Protein AF-A0A1I1MK66-F1 (afdb_monomer)

pLDDT: mean 83.98, std 19.1, range [36.88, 98.56]

Solvent-accessible surface area (backbone atoms only — not comparable to full-atom values): 8153 Å² total; per-residue (Å²): 134,84,86,81,87,79,84,83,78,80,81,82,82,77,79,74,79,73,71,77,79,72,67,70,87,53,71,45,79,74,51,74,27,85,37,66,60,59,40,52,34,52,45,51,44,51,53,57,77,39,52,89,76,51,50,57,91,42,58,42,33,34,31,35,28,39,64,52,96,55,90,87,55,80,54,34,28,30,43,32,37,26,58,73,71,17,27,39,30,35,24,67,41,77,90,68,50,69,75,34,46,31,32,66,45,39,73,68,46,50,60,54,10,65,75,42,96,46,24,66,64,45,38,55,76,69,36,48,55,79,60,66,70,81,75,68,110

Foldseek 3Di:
DDDDDDDPDDDPPPPPPPPPPPQPPDEAEPEEDQDPQVFVLVQLVVCLVCVVVHDAAHKRKYWYWYDDPDPPDTFIKIWIAHANQLKIFIGTDPPPDGQWMWTPNHSVLSVVLNVDSGSVVSSPVVTHIPDDPVSRD

Organism: NCBI:txid662367

Radius of gyration: 21.72 Å; Cα contacts (8 Å, |Δi|>4): 232; chains: 1; bounding box: 55×66×50 Å

Nearest PDB structures (foldseek):
  8w71-assembly1_A  TM=7.709E-01  e=2.607E+00  Arabidopsis thaliana
  8w71-assembly2_B  TM=7.723E-01  e=4.546E+00  Arabidopsis thaliana
  5izv-assembly1_A  TM=3.885E-01  e=2.166E+00  Legionella pneumophila subsp. pneumophila str. Philadelphia 1
  6dk7-assembly3_F  TM=2.473E-01  e=8.971E+00  Pseudomonas aeruginosa

Secondary structure (DSSP, 8-state):
---------------------TTSSPEEEEEEES-HHHHHHHHHHHHHHTTTTS-SSSEEEEEEEE--SSTT---EEEEEEETTTTEEEEEESTTS-EEEEEE---HHHHHHHTTSS-HHHHHHHHSEESS-GGG--

Mean predicted aligned error: 10.03 Å

Sequence (137 aa):
MKVLSKSCLILIFILTGCKPTGLNGSYKDLGEFESRIEAQNQAITNILDQYNSLPQNDYYKVRYSVRNSAPTERSENALWYHKELSSLALEQDIHSGAVCRWQEVSKVVLEQAIRSANSLIKIDSLSKPNQPFRQCL

Structure (mmCIF, N/CA/C/O backbone):
data_AF-A0A1I1MK66-F1
#
_entry.id   AF-A0A1I1MK66-F1
#
loop_
_atom_site.group_PDB
_atom_site.id
_atom_site.type_symbol
_atom_site.label_atom_id
_atom_site.label_alt_id
_atom_site.label_comp_id
_atom_site.label_asym_id
_atom_site.label_entity_id
_atom_site.label_seq_id
_atom_site.pdbx_PDB_ins_code
_atom_site.Cartn_x
_atom_site.Cartn_y
_atom_site.Cartn_z
_atom_site.occupancy
_atom_site.B_iso_or_equiv
_atom_site.auth_seq_id
_atom_site.auth_comp_id
_atom_site.auth_asym_id
_atom_site.auth_atom_id
_atom_site.pdbx_PDB_model_num
ATOM 1 N N . MET A 1 1 ? -39.891 -52.102 -35.457 1.00 38.16 1 MET A N 1
ATOM 2 C CA . MET A 1 1 ? -38.494 -51.612 -35.423 1.00 38.16 1 MET A CA 1
ATOM 3 C C . MET A 1 1 ? -38.438 -50.293 -34.662 1.00 38.16 1 MET A C 1
ATOM 5 O O . MET A 1 1 ? -39.203 -49.402 -34.984 1.00 38.16 1 MET A O 1
ATOM 9 N N . LYS A 1 2 ? -37.588 -50.263 -33.625 1.00 36.88 2 LYS A N 1
ATOM 10 C CA . LYS A 1 2 ? -36.995 -49.147 -32.855 1.00 36.88 2 LYS A CA 1
ATOM 11 C C . LYS A 1 2 ? -37.689 -47.764 -32.808 1.00 36.88 2 LYS A C 1
ATOM 13 O O . LYS A 1 2 ? -37.654 -46.984 -33.749 1.00 36.88 2 LYS A O 1
ATOM 18 N N . VAL A 1 3 ? -38.186 -47.500 -31.596 1.00 46.19 3 VAL A N 1
ATOM 19 C CA . VAL A 1 3 ? -38.352 -46.246 -30.832 1.00 46.19 3 VAL A CA 1
ATOM 20 C C . VAL A 1 3 ? -37.311 -45.167 -31.167 1.00 46.19 3 VAL A C 1
ATOM 22 O O . VAL A 1 3 ? -36.143 -45.509 -31.322 1.00 46.19 3 VAL A O 1
ATOM 25 N N . LEU A 1 4 ? -37.705 -43.885 -31.141 1.00 45.06 4 LEU A N 1
ATOM 26 C CA . LEU A 1 4 ? -37.007 -42.842 -30.363 1.00 45.06 4 LEU A CA 1
ATOM 27 C C . LEU A 1 4 ? -37.835 -41.549 -30.261 1.00 45.06 4 LEU A C 1
ATOM 29 O O . LEU A 1 4 ? -37.971 -40.772 -31.203 1.00 45.06 4 LEU A O 1
ATOM 33 N N . SER A 1 5 ? -38.367 -41.375 -29.051 1.00 50.59 5 SER A N 1
ATOM 34 C CA . SER A 1 5 ? -38.880 -40.147 -28.449 1.00 50.59 5 SER A CA 1
ATOM 35 C C . SER A 1 5 ? -37.936 -38.958 -28.669 1.00 50.59 5 SER A C 1
ATOM 37 O O . SER A 1 5 ? -36.725 -39.085 -28.486 1.00 50.59 5 SER A O 1
ATOM 39 N N . LYS A 1 6 ? -38.492 -37.788 -28.998 1.00 44.31 6 LYS A N 1
ATOM 40 C CA . LYS A 1 6 ? -37.795 -36.500 -28.893 1.00 44.31 6 LYS A CA 1
ATOM 41 C C . LYS A 1 6 ? -38.584 -35.584 -27.967 1.00 44.31 6 LYS A C 1
ATOM 43 O O . LYS A 1 6 ? -39.361 -34.741 -28.402 1.00 44.31 6 LYS A O 1
ATOM 48 N N . SER A 1 7 ? -38.368 -35.797 -26.672 1.00 50.62 7 SER A N 1
ATOM 49 C CA . SER A 1 7 ? -38.685 -34.846 -25.612 1.00 50.62 7 SER A CA 1
ATOM 50 C C . SER A 1 7 ? -38.057 -33.491 -25.942 1.00 50.62 7 SER A C 1
ATOM 52 O O . SER A 1 7 ? -36.836 -33.356 -26.001 1.00 50.62 7 SER A O 1
ATOM 54 N N . CYS A 1 8 ? -38.902 -32.491 -26.177 1.00 43.19 8 CYS A N 1
ATOM 55 C CA . CYS A 1 8 ? -38.494 -31.111 -26.386 1.00 43.19 8 CYS A CA 1
ATOM 56 C C . CYS A 1 8 ? -38.195 -30.485 -25.014 1.00 43.19 8 CYS A C 1
ATOM 58 O O . CYS A 1 8 ? -39.082 -29.959 -24.347 1.00 43.19 8 CYS A O 1
ATOM 60 N N . LEU A 1 9 ? -36.949 -30.617 -24.556 1.00 48.72 9 LEU A N 1
ATOM 61 C CA . LEU A 1 9 ? -36.437 -29.931 -23.370 1.00 48.72 9 LEU A CA 1
ATOM 62 C C . LEU A 1 9 ? -36.280 -28.440 -23.692 1.00 48.72 9 LEU A C 1
ATOM 64 O O . LEU A 1 9 ? -35.351 -28.034 -24.388 1.00 48.72 9 LEU A O 1
ATOM 68 N N . ILE A 1 10 ? -37.210 -27.629 -23.193 1.00 54.12 10 ILE A N 1
ATOM 69 C CA . ILE A 1 10 ? -37.102 -26.170 -23.192 1.00 54.12 10 ILE A CA 1
ATOM 70 C C . ILE A 1 10 ? -36.045 -25.795 -22.147 1.00 54.12 10 ILE A C 1
ATOM 72 O O . ILE A 1 10 ? -36.273 -25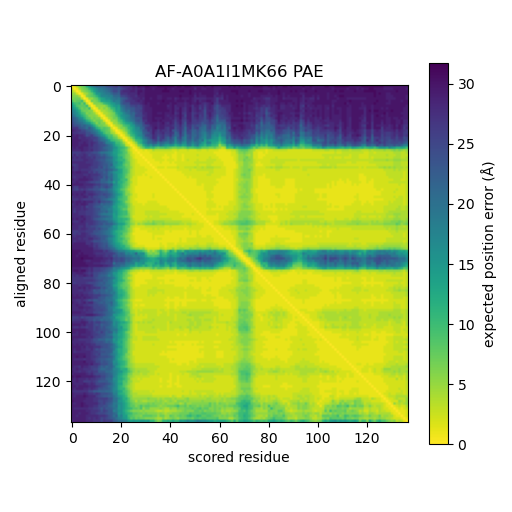.910 -20.943 1.00 54.12 10 ILE A O 1
ATOM 76 N N . LEU A 1 11 ? -34.868 -25.385 -22.622 1.00 44.44 11 LEU A N 1
ATOM 77 C CA . LEU A 1 11 ? -33.791 -24.845 -21.800 1.00 44.44 11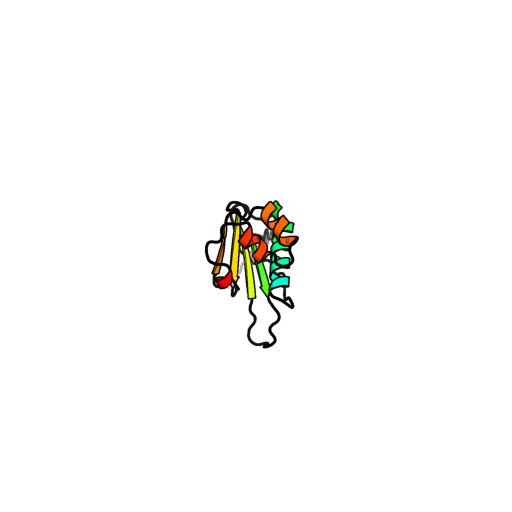 LEU A CA 1
ATOM 78 C C . LEU A 1 11 ? -34.182 -23.430 -21.347 1.00 44.44 11 LEU A C 1
ATOM 80 O O . LEU A 1 11 ? -34.171 -22.484 -22.134 1.00 44.44 11 LEU A O 1
ATOM 84 N N . ILE A 1 12 ? -34.538 -23.283 -20.074 1.00 54.72 12 ILE A N 1
ATOM 85 C CA . ILE A 1 12 ? -34.732 -21.979 -19.437 1.00 54.72 12 ILE A CA 1
ATOM 86 C C . ILE A 1 12 ? -33.337 -21.413 -19.137 1.00 54.72 12 ILE A C 1
ATOM 88 O O . ILE A 1 12 ? -32.721 -21.751 -18.129 1.00 54.72 12 ILE A O 1
ATOM 92 N N . PHE A 1 13 ? -32.820 -20.558 -20.022 1.00 46.94 13 PHE A N 1
ATOM 93 C CA . PHE A 1 13 ? -31.651 -19.726 -19.729 1.00 46.94 13 PHE A CA 1
ATOM 94 C C . PHE A 1 13 ? -32.077 -18.594 -18.790 1.00 46.94 13 PHE A C 1
ATOM 96 O O . PHE A 1 13 ? -32.488 -17.516 -19.219 1.00 46.94 13 PHE A O 1
ATOM 103 N N . ILE A 1 14 ? -31.991 -18.847 -17.485 1.00 55.91 14 ILE A N 1
ATOM 104 C CA . ILE A 1 14 ? -32.042 -17.791 -16.477 1.00 55.91 14 ILE A CA 1
ATOM 105 C C . ILE A 1 14 ? -30.727 -17.012 -16.595 1.00 55.91 14 ILE A C 1
ATOM 107 O O . ILE A 1 14 ? -29.693 -17.424 -16.077 1.00 55.91 14 ILE A O 1
ATOM 111 N N . LEU A 1 15 ? -30.761 -15.884 -17.305 1.00 49.78 15 LEU A N 1
ATOM 112 C CA . LEU A 1 15 ? -29.713 -14.865 -17.276 1.00 49.78 15 LEU A CA 1
ATOM 113 C C . LEU A 1 15 ? -29.772 -14.141 -15.924 1.00 49.78 15 LEU A C 1
ATOM 115 O O . LEU A 1 15 ? -30.181 -12.986 -15.828 1.00 49.78 15 LEU A O 1
ATOM 119 N N . THR A 1 16 ? -29.363 -14.815 -14.850 1.00 54.19 16 THR A N 1
ATOM 120 C CA . THR A 1 16 ? -28.920 -14.105 -13.652 1.00 54.19 16 THR A CA 1
ATOM 121 C C . THR A 1 16 ? -27.596 -13.451 -14.006 1.00 54.19 16 THR A C 1
ATOM 123 O O . THR A 1 16 ? -26.547 -14.093 -14.000 1.00 54.19 16 THR A O 1
ATOM 126 N N . GLY 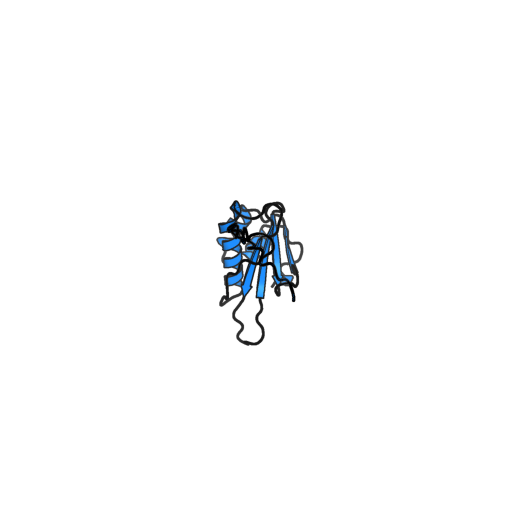A 1 17 ? -27.654 -12.171 -14.369 1.00 49.38 17 GLY A N 1
ATOM 127 C CA . GLY A 1 17 ? -26.483 -11.316 -14.451 1.00 49.38 17 GLY A CA 1
ATOM 128 C C . GLY A 1 17 ? -25.828 -11.235 -13.077 1.00 49.38 17 GLY A C 1
ATOM 129 O O . GLY A 1 17 ? -26.136 -10.344 -12.288 1.00 49.38 17 GLY A O 1
ATOM 130 N N . CYS A 1 18 ? -24.926 -12.170 -12.785 1.00 52.22 18 CYS A N 1
ATOM 131 C CA . CYS A 1 18 ? -23.927 -11.998 -11.747 1.00 52.22 18 CYS A CA 1
ATOM 132 C C . CYS A 1 18 ? -23.087 -10.785 -12.149 1.00 52.22 18 CYS A C 1
ATOM 134 O O . CYS A 1 18 ? -22.157 -10.902 -12.943 1.00 52.22 18 CYS A O 1
ATOM 136 N N . LYS A 1 19 ? -23.400 -9.605 -11.603 1.00 48.88 19 LYS A N 1
ATOM 137 C CA . LYS A 1 19 ? -22.359 -8.597 -11.407 1.00 48.88 19 LYS A CA 1
ATOM 138 C C . LYS A 1 19 ? -21.325 -9.278 -10.512 1.00 48.88 19 LYS A C 1
ATOM 140 O O . LYS A 1 19 ? -21.702 -9.650 -9.400 1.00 48.88 19 LYS A O 1
ATOM 145 N N . PRO A 1 20 ? -20.075 -9.498 -10.948 1.00 47.62 20 PRO A N 1
ATOM 146 C CA . PRO A 1 20 ? -19.062 -9.926 -10.009 1.00 47.62 20 PRO A CA 1
ATOM 147 C C . PRO A 1 20 ? -18.935 -8.793 -8.993 1.00 47.62 20 PRO A C 1
ATOM 149 O O . PRO A 1 20 ? -18.417 -7.719 -9.293 1.00 47.62 20 PRO A O 1
ATOM 152 N N . THR A 1 21 ? -19.434 -9.011 -7.780 1.00 50.16 21 THR A N 1
ATOM 153 C CA . THR A 1 21 ? -18.988 -8.292 -6.587 1.00 50.16 21 THR A CA 1
ATOM 154 C C . THR A 1 21 ? -17.552 -8.747 -6.313 1.00 50.16 21 THR A C 1
ATOM 156 O O . THR A 1 21 ? -17.273 -9.467 -5.362 1.00 50.16 21 THR A O 1
ATOM 159 N N . GLY A 1 22 ? -16.650 -8.426 -7.243 1.00 45.00 22 GLY A N 1
ATOM 160 C CA . GLY A 1 22 ? -15.268 -8.892 -7.307 1.00 45.00 22 GLY A CA 1
ATOM 161 C C . GLY A 1 22 ? -14.348 -8.048 -6.440 1.00 45.00 22 GLY A C 1
ATOM 162 O O . GLY A 1 22 ? -13.349 -7.535 -6.929 1.00 45.00 22 GLY A O 1
ATOM 163 N N . LEU A 1 23 ? -14.723 -7.844 -5.178 1.00 52.75 23 LEU A N 1
ATOM 164 C CA . LEU A 1 23 ? -13.842 -7.247 -4.169 1.00 52.75 23 LEU A CA 1
ATOM 165 C C . LEU A 1 23 ? -13.311 -8.286 -3.174 1.00 52.75 23 LEU A C 1
ATOM 167 O O . LEU A 1 23 ? -12.455 -7.949 -2.364 1.00 52.75 23 LEU A O 1
ATOM 171 N N . ASN A 1 24 ? -13.764 -9.541 -3.260 1.00 47.78 24 ASN A N 1
ATOM 172 C CA . ASN A 1 24 ? -13.314 -10.603 -2.366 1.00 47.78 24 ASN A CA 1
ATOM 173 C C . ASN A 1 24 ? -12.203 -11.423 -3.037 1.00 47.78 24 ASN A C 1
ATOM 175 O O . ASN A 1 24 ? -12.415 -12.036 -4.084 1.00 47.78 24 ASN A O 1
ATOM 179 N N . GLY A 1 25 ? -11.018 -11.428 -2.425 1.00 59.94 25 GLY A N 1
ATOM 180 C CA . GLY A 1 25 ? -9.915 -12.348 -2.726 1.00 59.94 25 GLY A CA 1
ATOM 181 C C . GLY A 1 25 ? -9.047 -12.067 -3.962 1.00 59.94 25 GLY A C 1
ATOM 182 O O . GLY A 1 25 ? -7.974 -12.662 -4.068 1.00 59.94 25 GLY A O 1
ATOM 183 N N . SER A 1 26 ? -9.439 -11.178 -4.880 1.00 81.19 26 SER A N 1
ATOM 184 C CA . SER A 1 26 ? -8.655 -10.865 -6.089 1.00 81.19 26 SER A CA 1
ATOM 185 C C . SER A 1 26 ? -7.834 -9.580 -5.963 1.00 81.19 26 SER A C 1
ATOM 187 O O . SER A 1 26 ? -8.279 -8.603 -5.364 1.00 81.19 26 SER A O 1
ATOM 189 N N . TYR A 1 27 ? -6.660 -9.552 -6.592 1.00 92.56 27 TYR A N 1
ATOM 190 C CA . TYR A 1 27 ? -5.824 -8.355 -6.676 1.00 92.56 27 TYR A CA 1
ATOM 191 C C . TYR A 1 27 ? -6.447 -7.299 -7.595 1.00 92.56 27 TYR A C 1
ATOM 193 O O . TYR A 1 27 ? -6.772 -7.581 -8.750 1.00 92.56 27 TYR A O 1
ATOM 201 N N . LYS A 1 28 ? -6.542 -6.059 -7.114 1.00 95.12 28 LYS A N 1
ATOM 202 C CA . LYS A 1 28 ? -6.740 -4.887 -7.964 1.00 95.12 28 LYS A CA 1
ATOM 203 C C . LYS A 1 28 ? -5.4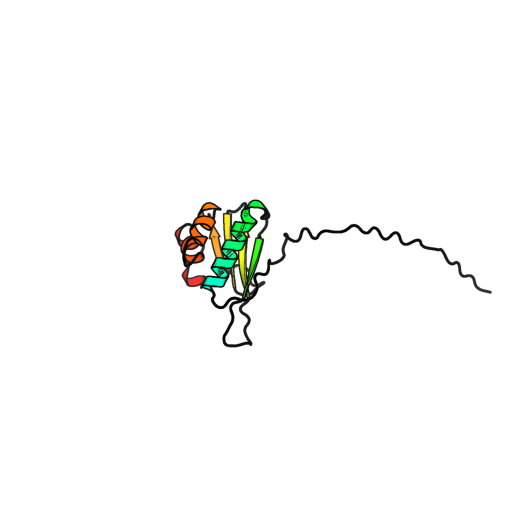31 -4.564 -8.674 1.00 95.12 28 LYS A C 1
ATOM 205 O O . LYS A 1 28 ? -4.436 -4.292 -8.015 1.00 95.12 28 LYS A O 1
ATOM 210 N N . ASP A 1 29 ? -5.447 -4.555 -10.000 1.00 95.06 29 ASP A N 1
ATOM 211 C CA . ASP A 1 29 ? -4.277 -4.214 -10.809 1.00 95.06 29 ASP A CA 1
ATOM 212 C C . ASP A 1 29 ? -4.132 -2.708 -11.041 1.00 95.06 29 ASP A C 1
ATOM 214 O O . ASP A 1 29 ? -5.102 -2.060 -11.449 1.00 95.06 29 ASP A O 1
ATOM 218 N N . LEU A 1 30 ? -2.930 -2.177 -10.802 1.00 95.81 30 LEU A N 1
ATOM 219 C CA . LEU A 1 30 ? -2.538 -0.813 -11.168 1.00 95.81 30 LEU A CA 1
ATOM 220 C C . LEU A 1 30 ? -1.592 -0.746 -12.373 1.00 95.81 30 LEU A C 1
ATOM 222 O O . LEU A 1 30 ? -1.406 0.340 -12.917 1.00 95.81 30 LEU A O 1
ATOM 226 N N . GLY A 1 31 ? -1.031 -1.874 -12.812 1.00 93.75 31 GLY A N 1
ATOM 227 C CA . GLY A 1 31 ? -0.067 -1.925 -13.908 1.00 93.75 31 GLY A CA 1
ATOM 228 C C . GLY A 1 31 ? 1.384 -1.691 -13.480 1.00 93.75 31 GLY A C 1
ATOM 229 O O . GLY A 1 31 ? 1.777 -1.970 -12.344 1.00 93.75 31 GLY A O 1
ATOM 230 N N . GLU A 1 32 ? 2.182 -1.225 -14.440 1.00 94.19 32 GLU A N 1
ATOM 231 C CA . GLU A 1 32 ? 3.633 -1.064 -14.331 1.00 94.19 32 GLU A CA 1
ATOM 232 C C . GLU A 1 32 ? 4.020 0.403 -14.115 1.00 94.19 32 GLU A C 1
ATOM 234 O O . GLU A 1 32 ? 3.464 1.297 -14.753 1.00 94.19 32 GLU A O 1
ATOM 239 N N . PHE A 1 33 ? 5.014 0.630 -13.255 1.00 93.62 33 PHE A N 1
ATOM 240 C CA . PHE A 1 33 ? 5.545 1.952 -12.917 1.00 93.62 33 PHE A CA 1
ATOM 241 C C . PHE A 1 33 ? 7.055 2.035 -13.142 1.00 93.62 33 PHE A C 1
ATOM 243 O O . PHE A 1 33 ? 7.756 1.023 -13.094 1.00 93.62 33 PHE A O 1
ATOM 250 N N . GLU A 1 34 ? 7.580 3.249 -13.313 1.00 91.44 34 GLU A N 1
ATOM 251 C CA . GLU A 1 34 ? 9.017 3.473 -13.533 1.00 91.44 34 GLU A CA 1
ATOM 252 C C . GLU A 1 34 ? 9.835 3.320 -12.244 1.00 91.44 34 GLU A C 1
ATOM 254 O O . GLU A 1 34 ? 11.029 3.025 -12.283 1.00 91.44 34 GLU A O 1
ATOM 259 N N . SER A 1 35 ? 9.213 3.519 -11.078 1.00 91.62 35 SER A N 1
ATOM 260 C CA . SER A 1 35 ? 9.900 3.394 -9.794 1.00 91.62 35 SER A CA 1
ATOM 261 C C . SER A 1 35 ? 9.051 2.730 -8.716 1.00 91.62 35 SER A C 1
ATOM 263 O O . SER A 1 35 ? 7.826 2.844 -8.678 1.00 91.62 35 SER A O 1
ATOM 265 N N . ARG A 1 36 ? 9.735 2.083 -7.767 1.00 90.81 36 ARG A N 1
ATOM 266 C CA . ARG A 1 36 ? 9.108 1.472 -6.588 1.00 90.81 36 ARG A CA 1
ATOM 267 C C . ARG A 1 36 ? 8.344 2.489 -5.740 1.00 90.81 36 ARG A C 1
ATOM 269 O O . ARG A 1 36 ? 7.242 2.194 -5.293 1.00 90.81 36 ARG A O 1
ATOM 276 N N . ILE A 1 37 ? 8.919 3.675 -5.534 1.00 93.31 37 ILE A N 1
ATOM 277 C CA . ILE A 1 37 ? 8.300 4.740 -4.731 1.00 93.31 37 ILE A CA 1
ATOM 278 C C . ILE A 1 37 ? 7.002 5.214 -5.387 1.00 93.31 37 ILE A C 1
ATOM 280 O O . ILE A 1 37 ? 5.986 5.339 -4.708 1.00 93.31 37 ILE A O 1
ATOM 284 N N . GLU A 1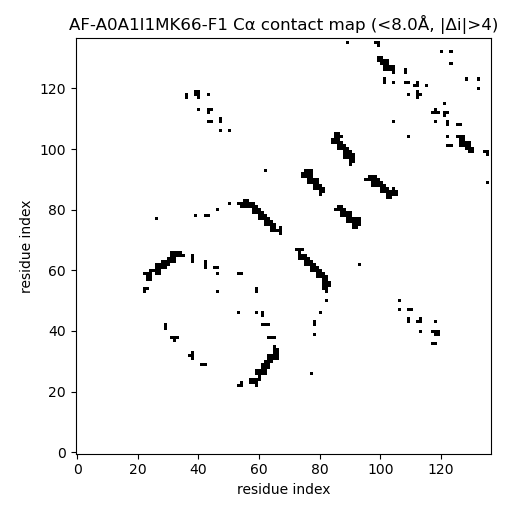 38 ? 7.020 5.443 -6.701 1.00 95.25 38 GLU A N 1
ATOM 285 C CA . GLU A 1 38 ? 5.824 5.821 -7.455 1.00 95.25 38 GLU A CA 1
ATOM 286 C C . GLU A 1 38 ? 4.735 4.752 -7.335 1.00 95.25 38 GLU A C 1
ATOM 288 O O . GLU A 1 38 ? 3.615 5.068 -6.936 1.00 95.25 38 GLU A O 1
ATOM 293 N N . ALA A 1 39 ? 5.079 3.487 -7.591 1.00 95.19 39 ALA A N 1
ATOM 294 C CA . ALA A 1 39 ? 4.137 2.375 -7.523 1.00 95.19 39 ALA A CA 1
ATOM 295 C C . ALA A 1 39 ? 3.483 2.246 -6.136 1.00 95.19 39 ALA A C 1
ATOM 297 O O . ALA A 1 39 ? 2.266 2.112 -6.013 1.00 95.19 39 ALA A O 1
ATOM 298 N N . GLN A 1 40 ? 4.287 2.349 -5.074 1.00 95.50 40 GLN A N 1
ATOM 299 C CA . GLN A 1 40 ? 3.819 2.287 -3.689 1.00 95.50 40 GLN A CA 1
ATOM 300 C C . GLN A 1 40 ? 2.932 3.479 -3.321 1.00 95.50 40 GLN A C 1
ATOM 302 O O . GLN A 1 40 ? 1.898 3.292 -2.678 1.00 95.50 40 GLN A O 1
ATOM 307 N N . ASN A 1 41 ? 3.295 4.692 -3.749 1.00 97.50 41 ASN A N 1
ATOM 308 C CA . ASN A 1 41 ? 2.465 5.878 -3.550 1.00 97.50 41 ASN A CA 1
ATOM 309 C C . ASN A 1 41 ? 1.107 5.713 -4.250 1.00 97.50 41 ASN A C 1
ATOM 311 O O . ASN A 1 41 ? 0.075 5.950 -3.629 1.00 97.50 41 ASN A O 1
ATOM 315 N N . GLN A 1 42 ? 1.089 5.243 -5.501 1.00 98.19 42 GLN A N 1
ATOM 316 C CA . GLN A 1 42 ? -0.151 5.011 -6.252 1.00 98.19 42 GLN A CA 1
ATOM 317 C C . GLN A 1 42 ? -1.014 3.911 -5.627 1.00 98.19 42 GLN A C 1
ATOM 319 O O . GLN A 1 42 ? -2.234 4.052 -5.543 1.00 98.19 42 GLN A O 1
ATOM 324 N N . ALA A 1 43 ? -0.397 2.847 -5.113 1.00 98.06 43 ALA A N 1
ATOM 325 C CA . ALA A 1 43 ? -1.106 1.798 -4.392 1.00 98.06 43 ALA A CA 1
ATOM 326 C C . ALA A 1 43 ? -1.772 2.317 -3.104 1.00 98.06 43 ALA A C 1
ATOM 328 O O . ALA A 1 43 ? -2.935 2.004 -2.849 1.00 98.06 43 ALA A O 1
ATOM 329 N N . ILE A 1 44 ? -1.085 3.160 -2.326 1.00 98.44 44 ILE A N 1
ATOM 330 C CA . ILE A 1 44 ? -1.644 3.772 -1.107 1.00 98.44 44 ILE A CA 1
ATOM 331 C C . ILE A 1 44 ? -2.750 4.776 -1.448 1.00 98.44 44 ILE A C 1
ATOM 333 O O . ILE A 1 44 ? -3.794 4.766 -0.793 1.00 98.44 44 ILE A O 1
ATOM 337 N N . THR A 1 45 ? -2.572 5.582 -2.497 1.00 98.50 45 THR A N 1
ATOM 338 C CA . THR A 1 45 ? -3.627 6.460 -3.025 1.00 98.50 45 THR A CA 1
ATOM 339 C C . THR A 1 45 ? -4.864 5.654 -3.408 1.00 98.50 45 THR A C 1
ATOM 341 O O . THR A 1 45 ? -5.960 5.984 -2.968 1.00 98.50 45 THR A O 1
ATOM 344 N N . ASN A 1 46 ? -4.703 4.534 -4.120 1.00 98.31 46 ASN A N 1
ATOM 345 C CA . ASN A 1 46 ? -5.832 3.683 -4.493 1.00 98.31 46 ASN A CA 1
ATOM 346 C C . ASN A 1 46 ? -6.574 3.116 -3.271 1.00 98.31 46 ASN A C 1
ATOM 348 O O . ASN A 1 46 ? -7.804 3.120 -3.242 1.00 98.31 46 ASN A O 1
ATOM 352 N N . ILE A 1 47 ? -5.839 2.656 -2.253 1.00 98.19 47 ILE A N 1
ATOM 353 C CA . ILE A 1 47 ? -6.426 2.184 -0.990 1.00 98.19 47 ILE A CA 1
ATOM 354 C C . ILE A 1 47 ? -7.237 3.304 -0.322 1.00 98.19 47 ILE A C 1
ATOM 356 O O . ILE A 1 47 ? -8.353 3.060 0.139 1.00 98.19 47 ILE A O 1
ATOM 360 N N . LEU A 1 48 ? -6.702 4.528 -0.277 1.00 98.19 48 LEU A N 1
ATOM 361 C CA . LEU A 1 48 ? -7.385 5.670 0.330 1.00 98.19 48 LEU A CA 1
ATOM 362 C C . LEU A 1 48 ? -8.633 6.093 -0.460 1.00 98.19 48 LEU A C 1
ATOM 364 O O . LEU A 1 48 ? -9.681 6.327 0.144 1.00 98.19 48 LEU A O 1
ATOM 368 N N . ASP A 1 49 ? -8.552 6.140 -1.788 1.00 97.81 49 ASP A N 1
ATOM 369 C CA . ASP A 1 49 ? -9.680 6.485 -2.660 1.00 97.81 49 ASP A CA 1
ATOM 370 C C . ASP A 1 49 ? -10.840 5.497 -2.495 1.00 97.81 49 ASP A C 1
ATOM 372 O O . ASP A 1 49 ? -12.012 5.877 -2.510 1.00 97.81 49 ASP A O 1
ATOM 376 N N . GLN A 1 50 ? -10.516 4.218 -2.293 1.00 97.00 50 GLN A N 1
ATOM 377 C CA . GLN A 1 50 ? -11.497 3.160 -2.062 1.00 97.00 50 GLN A CA 1
ATOM 378 C C . GLN A 1 50 ? -11.871 2.988 -0.584 1.00 97.00 50 GLN A C 1
ATOM 380 O O . GLN A 1 50 ? -12.702 2.143 -0.274 1.00 97.00 50 GLN A O 1
ATOM 385 N N . TYR A 1 51 ? -11.326 3.776 0.352 1.00 96.81 51 TYR A N 1
ATOM 386 C CA . TYR A 1 51 ? -11.412 3.506 1.797 1.00 96.81 51 TYR A CA 1
ATOM 387 C C . TYR A 1 51 ? -12.834 3.208 2.308 1.00 96.81 51 TYR A C 1
ATOM 389 O O . TYR A 1 51 ? -13.064 2.323 3.141 1.00 96.81 51 TYR A O 1
ATOM 397 N N . ASN A 1 52 ? -13.824 3.950 1.808 1.00 96.12 52 ASN A N 1
ATOM 398 C CA . ASN A 1 52 ? -15.217 3.791 2.221 1.00 96.12 52 ASN A CA 1
ATOM 399 C C . ASN A 1 52 ? -15.871 2.515 1.660 1.00 96.12 52 ASN A C 1
ATOM 401 O O . ASN A 1 52 ? -16.765 1.985 2.314 1.00 96.12 52 ASN A O 1
ATOM 405 N N . SER A 1 53 ? -15.412 2.015 0.510 1.00 95.00 53 SER A N 1
ATOM 406 C CA . SER A 1 53 ? -15.903 0.806 -0.167 1.00 95.00 53 SER A CA 1
ATOM 407 C C . SER A 1 53 ? -15.071 -0.450 0.116 1.00 95.00 53 SER A C 1
ATOM 409 O O . SER A 1 53 ? -15.452 -1.529 -0.338 1.00 95.00 53 SER A O 1
ATOM 411 N N . LEU A 1 54 ? -13.961 -0.341 0.858 1.00 94.50 54 LEU A N 1
ATOM 412 C CA . LEU A 1 54 ? -13.137 -1.499 1.219 1.00 94.50 54 LEU A CA 1
ATOM 413 C C . LEU A 1 54 ? -13.937 -2.543 2.015 1.00 94.50 54 LEU A C 1
ATOM 415 O O . LEU A 1 54 ? -14.774 -2.161 2.845 1.00 94.50 54 LEU A O 1
ATOM 419 N N . PRO A 1 55 ? -13.648 -3.845 1.823 1.00 93.44 55 PRO A N 1
ATOM 420 C CA . PRO A 1 55 ? -14.224 -4.898 2.645 1.00 93.44 55 PRO A CA 1
ATOM 421 C C . PRO A 1 55 ? -13.892 -4.657 4.121 1.00 93.44 55 PRO A C 1
ATOM 423 O O . PRO A 1 55 ? -12.778 -4.268 4.475 1.00 93.44 55 PRO A O 1
ATOM 426 N N . GLN A 1 56 ? -14.878 -4.874 4.992 1.00 91.06 56 GLN A N 1
ATOM 427 C CA . GLN A 1 56 ? -14.703 -4.638 6.423 1.00 91.06 56 GLN A CA 1
ATOM 428 C C . GLN A 1 56 ? -13.775 -5.696 7.046 1.00 91.06 56 GLN A C 1
ATOM 430 O O . GLN A 1 56 ? -12.820 -5.332 7.733 1.00 91.06 56 GLN A O 1
ATOM 435 N N . ASN A 1 57 ? -14.010 -6.974 6.719 1.00 92.12 57 ASN A N 1
ATOM 436 C CA . ASN A 1 57 ? -13.406 -8.142 7.377 1.00 92.12 57 ASN A CA 1
ATOM 437 C C . ASN A 1 57 ? -12.521 -8.973 6.421 1.00 92.12 57 ASN A C 1
ATOM 439 O O . ASN A 1 57 ? -12.413 -10.188 6.576 1.00 92.12 57 ASN A O 1
ATOM 443 N N . ASP A 1 58 ? -11.966 -8.348 5.380 1.00 93.75 58 ASP A N 1
ATOM 444 C CA . ASP A 1 58 ? -11.052 -8.997 4.432 1.00 93.75 58 ASP A CA 1
ATOM 445 C C . ASP A 1 58 ? -9.969 -8.005 3.975 1.00 93.75 58 ASP A C 1
ATOM 447 O O . ASP A 1 58 ? -10.069 -6.791 4.188 1.00 93.75 58 ASP A O 1
ATOM 451 N N . TYR A 1 59 ? -8.923 -8.523 3.339 1.00 94.56 59 TYR A N 1
ATOM 452 C CA . TYR A 1 59 ? -7.878 -7.727 2.718 1.00 94.56 59 TYR A CA 1
ATOM 453 C C . TYR A 1 59 ? -8.298 -7.239 1.332 1.00 94.56 59 TYR A C 1
ATOM 455 O O . TYR A 1 59 ? -8.534 -8.026 0.417 1.00 94.56 59 TYR A O 1
ATOM 463 N N . TYR A 1 60 ? -8.238 -5.927 1.135 1.00 96.69 60 TYR A N 1
ATOM 464 C CA . TYR A 1 60 ? -8.157 -5.340 -0.194 1.00 96.69 60 TYR A CA 1
ATOM 465 C C . TYR A 1 60 ? -6.703 -5.346 -0.661 1.00 96.69 60 TYR A C 1
ATOM 467 O O . TYR A 1 60 ? -5.841 -4.767 -0.001 1.00 96.69 60 TYR A O 1
ATOM 475 N N . LYS A 1 61 ? -6.416 -6.013 -1.780 1.00 96.81 61 LYS A N 1
ATOM 476 C CA . LYS A 1 61 ? -5.050 -6.183 -2.291 1.00 96.81 61 LYS A CA 1
ATOM 477 C C . LYS A 1 61 ? -4.869 -5.406 -3.582 1.00 96.81 61 LYS A C 1
ATOM 479 O O . LYS A 1 61 ? -5.620 -5.611 -4.529 1.00 96.81 61 LYS A O 1
ATOM 484 N N . VAL A 1 62 ? -3.849 -4.562 -3.638 1.00 97.44 62 VAL A N 1
ATOM 485 C CA . VAL A 1 62 ? -3.493 -3.758 -4.806 1.00 97.44 62 VAL A CA 1
ATOM 486 C C . VAL A 1 62 ? -2.154 -4.242 -5.336 1.00 97.44 62 VAL A C 1
ATOM 488 O O . VAL A 1 62 ? -1.147 -4.082 -4.650 1.00 97.44 62 VAL A O 1
ATOM 491 N N . ARG A 1 63 ? -2.143 -4.841 -6.531 1.00 96.19 63 ARG A N 1
ATOM 492 C CA . ARG A 1 63 ? -0.923 -5.286 -7.212 1.00 96.19 63 ARG A CA 1
ATOM 493 C C . ARG A 1 63 ? -0.358 -4.197 -8.120 1.00 96.19 63 ARG A C 1
ATOM 495 O O . ARG A 1 63 ? -1.110 -3.421 -8.713 1.00 96.19 63 ARG A O 1
ATOM 502 N N . TYR A 1 64 ? 0.959 -4.186 -8.246 1.00 95.69 64 TYR A N 1
ATOM 503 C CA . TYR A 1 64 ? 1.714 -3.317 -9.139 1.00 95.69 64 TYR A CA 1
ATOM 504 C C . TYR A 1 64 ? 3.031 -3.991 -9.531 1.00 95.69 64 TYR A C 1
ATOM 506 O O . TYR A 1 64 ? 3.559 -4.821 -8.790 1.00 95.69 64 TYR A O 1
ATOM 51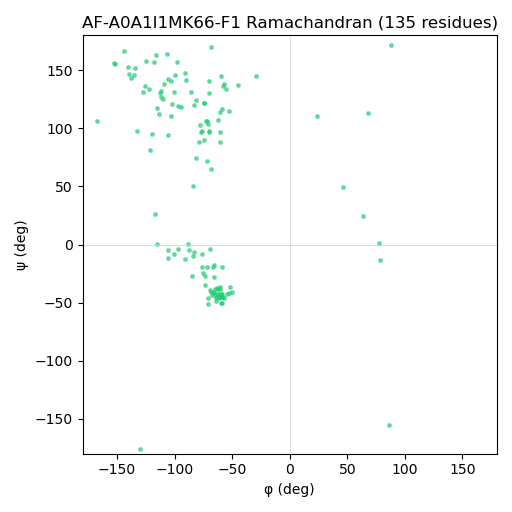4 N N . SER A 1 65 ? 3.598 -3.601 -10.666 1.00 94.25 65 SER A N 1
ATOM 515 C CA . SER A 1 65 ? 4.961 -3.969 -11.049 1.00 94.25 65 SER A CA 1
ATOM 516 C C . SER A 1 65 ? 5.839 -2.731 -11.191 1.00 94.25 65 SER A C 1
ATOM 518 O O . SER A 1 65 ? 5.357 -1.614 -11.389 1.00 94.25 65 SER A O 1
ATOM 520 N N . VAL A 1 66 ? 7.148 -2.924 -11.063 1.00 91.00 66 VAL A N 1
ATOM 521 C CA . VAL A 1 66 ? 8.143 -1.888 -11.355 1.00 91.00 66 VAL A CA 1
ATOM 522 C C . VAL A 1 66 ? 8.912 -2.328 -12.587 1.00 91.00 66 VAL A C 1
ATOM 524 O O . VAL A 1 66 ? 9.349 -3.478 -12.660 1.00 91.00 66 VAL A O 1
ATOM 527 N N . ARG A 1 67 ? 9.070 -1.425 -13.554 1.00 87.19 67 ARG A N 1
ATOM 528 C CA . ARG A 1 67 ? 9.821 -1.692 -14.772 1.00 87.19 67 ARG A CA 1
ATOM 529 C C . ARG A 1 67 ? 11.265 -2.038 -14.413 1.00 87.19 67 ARG A C 1
ATOM 531 O O . ARG A 1 67 ? 12.017 -1.197 -13.928 1.00 87.19 67 ARG A O 1
ATOM 538 N N . ASN A 1 68 ? 11.654 -3.280 -14.678 1.00 74.00 68 ASN A N 1
ATOM 539 C CA . ASN A 1 68 ? 13.034 -3.726 -14.544 1.00 74.00 68 ASN A CA 1
ATOM 540 C C . ASN A 1 68 ? 13.792 -3.513 -15.858 1.00 74.00 68 ASN A C 1
ATOM 542 O O . ASN A 1 68 ? 13.271 -3.753 -16.946 1.00 74.00 68 ASN A O 1
ATOM 546 N N . SER A 1 69 ? 15.057 -3.102 -15.755 1.00 55.88 69 SER A N 1
ATOM 547 C CA . SER A 1 69 ? 15.979 -2.999 -16.895 1.00 55.88 69 SER A CA 1
ATOM 548 C C . SER A 1 69 ? 16.333 -4.367 -17.496 1.00 55.88 69 SER A C 1
ATOM 550 O O . SER A 1 69 ? 16.744 -4.439 -18.654 1.00 55.88 69 SER A O 1
ATOM 552 N N . ALA A 1 70 ? 16.131 -5.450 -16.736 1.00 57.84 70 ALA A N 1
ATOM 553 C CA . ALA A 1 70 ? 16.234 -6.831 -17.191 1.00 57.84 70 ALA A CA 1
ATOM 554 C C . ALA A 1 70 ? 14.821 -7.425 -17.411 1.00 57.84 70 ALA A C 1
ATOM 556 O O . ALA A 1 70 ? 14.102 -7.666 -16.441 1.00 57.84 70 ALA A O 1
ATOM 557 N N . PRO A 1 71 ? 14.398 -7.690 -18.662 1.00 53.22 71 PRO A N 1
ATOM 558 C CA . PRO A 1 71 ? 13.019 -8.077 -18.998 1.00 53.22 71 PRO A CA 1
ATOM 559 C C . PRO A 1 71 ? 12.579 -9.471 -18.507 1.00 53.22 71 PRO A C 1
ATOM 561 O O . PRO A 1 71 ? 11.424 -9.845 -18.699 1.00 53.22 71 PRO A O 1
ATOM 564 N N . THR A 1 72 ? 13.471 -10.256 -17.899 1.00 53.25 72 THR A N 1
ATOM 565 C CA . THR A 1 72 ? 13.197 -11.634 -17.459 1.00 53.25 72 THR A CA 1
ATOM 566 C C . THR A 1 72 ? 12.679 -11.744 -16.026 1.00 53.25 72 THR A C 1
ATOM 568 O O . THR A 1 72 ? 12.172 -12.799 -15.660 1.00 53.25 72 THR A O 1
ATOM 571 N N . GLU A 1 73 ? 12.757 -10.679 -15.227 1.00 53.72 73 GLU A N 1
ATOM 572 C CA . GLU A 1 73 ? 12.287 -10.670 -13.839 1.00 53.72 73 GLU A CA 1
ATOM 573 C C . GLU A 1 73 ? 11.201 -9.608 -13.676 1.00 53.72 73 GLU A C 1
ATOM 575 O O . GLU A 1 73 ? 11.476 -8.426 -13.466 1.00 53.72 73 GLU A O 1
ATOM 580 N N . ARG A 1 74 ? 9.934 -10.016 -13.791 1.00 58.50 74 ARG A N 1
ATOM 581 C CA . ARG A 1 74 ? 8.820 -9.170 -13.355 1.00 58.50 74 ARG A CA 1
ATOM 582 C C . ARG A 1 74 ? 8.720 -9.268 -11.837 1.00 58.50 74 ARG A C 1
ATOM 584 O O . ARG A 1 74 ? 8.204 -10.254 -11.329 1.00 58.50 74 ARG A O 1
ATOM 591 N N . SER A 1 75 ? 9.201 -8.249 -11.128 1.00 78.75 75 SER A N 1
ATOM 592 C CA . SER A 1 75 ? 8.872 -8.076 -9.711 1.00 78.75 75 SER A CA 1
ATOM 593 C C . SER A 1 75 ? 7.446 -7.533 -9.623 1.00 78.75 75 SER A C 1
ATOM 595 O O . SER A 1 75 ? 7.201 -6.339 -9.828 1.00 78.75 75 SER A O 1
ATOM 597 N N . GLU A 1 76 ? 6.492 -8.431 -9.391 1.00 91.00 76 GLU A N 1
ATOM 598 C CA . GLU A 1 76 ? 5.098 -8.085 -9.120 1.00 91.00 76 GLU A CA 1
ATOM 599 C C . GLU A 1 76 ? 4.901 -8.030 -7.608 1.00 91.00 76 GLU A C 1
ATOM 601 O O . GLU A 1 76 ? 5.069 -9.020 -6.909 1.00 91.00 76 GLU A O 1
ATOM 606 N N . ASN A 1 77 ? 4.540 -6.867 -7.087 1.00 94.19 77 ASN A N 1
ATOM 607 C CA . ASN A 1 77 ? 4.362 -6.643 -5.658 1.00 94.19 77 ASN A CA 1
ATOM 608 C C . ASN A 1 77 ? 2.899 -6.309 -5.371 1.00 94.19 77 ASN A C 1
ATOM 610 O O . ASN A 1 77 ? 2.150 -5.912 -6.267 1.00 94.19 77 ASN A O 1
ATOM 614 N N . ALA A 1 78 ? 2.487 -6.412 -4.110 1.00 96.50 78 ALA A N 1
ATOM 615 C CA . ALA A 1 78 ? 1.183 -5.918 -3.691 1.00 96.50 78 ALA A CA 1
ATOM 616 C C . ALA A 1 78 ? 1.209 -5.227 -2.332 1.00 96.50 78 ALA A C 1
ATOM 618 O O . ALA A 1 78 ? 1.927 -5.628 -1.420 1.00 96.50 78 ALA A O 1
ATOM 619 N N . LEU A 1 79 ? 0.358 -4.211 -2.178 1.00 97.75 79 LEU A N 1
ATOM 620 C CA . LEU A 1 79 ? -0.040 -3.701 -0.870 1.00 97.75 79 LEU A CA 1
ATOM 621 C C . LEU A 1 79 ? -1.412 -4.248 -0.504 1.00 97.75 79 LEU A C 1
ATOM 623 O O . LEU A 1 79 ? -2.344 -4.216 -1.305 1.00 97.75 79 LEU A O 1
ATOM 627 N N . TRP A 1 80 ? -1.534 -4.767 0.709 1.00 97.31 80 TRP A N 1
ATOM 628 C CA . TRP A 1 80 ? -2.787 -5.265 1.252 1.00 97.31 80 TRP A CA 1
ATOM 629 C C . TRP A 1 80 ? -3.258 -4.313 2.341 1.00 97.31 80 TRP A C 1
ATOM 631 O O . TRP A 1 80 ? -2.457 -3.902 3.179 1.00 97.31 80 TRP A O 1
ATOM 641 N N . TYR A 1 81 ? -4.548 -4.011 2.382 1.00 98.12 81 TYR A N 1
ATOM 642 C CA . TYR A 1 81 ? -5.140 -3.228 3.455 1.00 98.12 81 TYR A CA 1
ATOM 643 C C . TYR A 1 81 ? -6.341 -3.943 4.058 1.00 98.12 81 TYR A C 1
ATOM 645 O O . TYR A 1 81 ? -7.227 -4.391 3.333 1.00 98.12 81 TYR A O 1
ATOM 653 N N . HIS A 1 82 ? -6.373 -4.027 5.384 1.00 97.38 82 HIS A N 1
ATOM 654 C CA . HIS A 1 82 ? -7.499 -4.558 6.142 1.00 97.38 82 HIS A CA 1
ATOM 655 C C . HIS A 1 82 ? -8.109 -3.445 6.986 1.00 97.38 82 HIS A C 1
ATOM 657 O O . HIS A 1 82 ? -7.455 -2.911 7.885 1.00 97.38 82 HIS A O 1
ATOM 663 N N . LYS A 1 83 ? -9.375 -3.113 6.716 1.00 96.00 83 LYS A N 1
ATOM 664 C CA . LYS A 1 83 ? -10.034 -1.941 7.301 1.00 96.00 83 LYS A CA 1
ATOM 665 C C . LYS A 1 83 ? -10.332 -2.100 8.788 1.00 96.00 83 LYS A C 1
ATOM 667 O O . LYS A 1 83 ? -9.939 -1.236 9.564 1.00 96.00 83 LYS A O 1
ATOM 672 N N . GLU A 1 84 ? -10.969 -3.200 9.193 1.00 96.25 84 GLU A N 1
ATOM 673 C CA . GLU A 1 84 ? -11.278 -3.454 10.610 1.00 96.25 84 GLU A CA 1
ATOM 674 C C . GLU A 1 84 ? -10.012 -3.503 11.479 1.00 96.25 84 GLU A C 1
ATOM 676 O O . GLU A 1 84 ? -9.946 -2.844 12.511 1.00 96.25 84 GLU A O 1
ATOM 681 N N . LEU A 1 85 ? -8.968 -4.199 11.017 1.00 97.12 85 LEU A N 1
ATOM 682 C CA . LEU A 1 85 ? -7.688 -4.290 11.724 1.00 97.12 85 LEU A CA 1
ATOM 683 C C . LEU A 1 85 ? -6.825 -3.024 11.610 1.00 97.12 85 LEU A C 1
ATOM 685 O O . LEU A 1 85 ? -5.787 -2.947 12.259 1.00 97.12 85 LEU A O 1
ATOM 689 N N . SER A 1 86 ? -7.208 -2.047 10.776 1.00 97.56 86 SER A N 1
ATOM 690 C CA . SER A 1 86 ? -6.377 -0.880 10.442 1.00 97.56 86 SER A CA 1
ATOM 691 C C . SER A 1 86 ? -4.932 -1.284 10.119 1.00 97.56 86 SER A C 1
ATOM 693 O O . SER A 1 86 ? -3.976 -0.757 10.687 1.00 97.56 86 SER A O 1
ATOM 695 N N . SER A 1 87 ? -4.770 -2.273 9.239 1.00 97.88 87 SER A N 1
ATOM 696 C CA . SER A 1 87 ? -3.471 -2.882 8.953 1.00 97.88 87 SER A CA 1
ATOM 697 C C . SER A 1 87 ? -3.118 -2.769 7.479 1.00 97.88 87 SER A C 1
ATOM 699 O O . SER A 1 87 ? -3.934 -3.089 6.614 1.00 97.88 87 SER A O 1
ATOM 701 N N . LEU A 1 88 ? -1.879 -2.359 7.212 1.00 98.31 88 LEU A N 1
ATOM 702 C CA . LEU A 1 88 ? -1.263 -2.415 5.893 1.00 98.31 88 LEU A CA 1
ATOM 703 C C . LEU A 1 88 ? -0.238 -3.549 5.866 1.00 98.31 88 LEU A C 1
ATOM 705 O O . LEU A 1 88 ? 0.491 -3.761 6.835 1.00 98.31 88 LEU A O 1
ATOM 709 N N . ALA A 1 89 ? -0.139 -4.249 4.746 1.00 97.25 89 ALA A N 1
ATOM 710 C CA . ALA A 1 89 ? 0.904 -5.228 4.513 1.00 97.25 89 ALA A CA 1
ATOM 711 C C . ALA A 1 89 ? 1.519 -5.060 3.122 1.00 97.25 89 ALA A C 1
ATOM 713 O O . ALA A 1 89 ? 0.850 -4.600 2.201 1.00 97.25 89 ALA A O 1
ATOM 714 N N . LEU A 1 90 ? 2.782 -5.444 2.983 1.00 96.19 90 LEU A N 1
ATOM 715 C CA . LEU A 1 90 ? 3.501 -5.517 1.719 1.00 96.19 90 LEU A CA 1
ATOM 716 C C . LEU A 1 90 ? 3.805 -6.978 1.412 1.00 96.19 90 LEU A C 1
ATOM 718 O O . LEU A 1 90 ? 4.347 -7.691 2.253 1.00 96.19 90 LEU A O 1
ATOM 722 N N . GLU A 1 91 ? 3.473 -7.388 0.200 1.00 94.56 91 GLU A N 1
ATOM 723 C CA . GLU A 1 91 ? 3.834 -8.656 -0.420 1.00 94.56 91 GLU A CA 1
ATOM 724 C C . GLU A 1 91 ? 4.844 -8.362 -1.534 1.00 94.56 91 GLU A C 1
ATOM 726 O O . GLU A 1 91 ? 4.586 -7.518 -2.398 1.00 94.56 91 GLU A O 1
ATOM 731 N N . GLN A 1 92 ? 5.995 -9.029 -1.471 1.00 90.69 92 GLN A N 1
ATOM 732 C CA . GLN A 1 92 ? 7.001 -9.034 -2.530 1.00 90.69 92 GLN A CA 1
ATOM 733 C C . GLN A 1 92 ? 6.855 -10.355 -3.275 1.00 90.69 92 GLN A C 1
ATOM 735 O O . GLN A 1 92 ? 6.938 -11.401 -2.642 1.00 90.69 92 GLN A O 1
ATOM 740 N N . ASP A 1 93 ? 6.595 -10.302 -4.576 1.00 89.06 93 ASP A N 1
ATOM 741 C CA . ASP A 1 93 ? 6.155 -11.434 -5.397 1.00 89.06 93 ASP A CA 1
ATOM 742 C C . ASP A 1 93 ? 4.741 -11.916 -5.045 1.00 89.06 93 ASP A C 1
ATOM 744 O O . ASP A 1 93 ? 4.454 -12.432 -3.965 1.00 89.06 93 ASP A O 1
ATOM 748 N N . ILE A 1 94 ? 3.816 -11.727 -5.981 1.00 90.38 94 ILE A N 1
ATOM 749 C CA . ILE A 1 94 ? 2.411 -12.101 -5.812 1.00 90.38 94 ILE A CA 1
ATOM 750 C C . ILE A 1 94 ? 2.287 -13.590 -5.450 1.00 90.38 94 ILE A C 1
ATOM 752 O O . ILE A 1 94 ? 2.877 -14.453 -6.097 1.00 90.38 94 ILE A O 1
ATOM 756 N N . HIS A 1 95 ? 1.459 -13.879 -4.444 1.00 90.19 95 HIS A N 1
ATOM 757 C CA . HIS A 1 95 ? 1.232 -15.190 -3.826 1.00 90.19 95 HIS A CA 1
ATOM 758 C C . HIS A 1 95 ? 2.307 -15.671 -2.837 1.00 90.19 95 HIS A C 1
ATOM 760 O O . HIS A 1 95 ? 2.137 -16.753 -2.272 1.00 90.19 95 HIS A O 1
ATOM 766 N N . SER A 1 96 ? 3.357 -14.893 -2.556 1.00 90.12 96 SER A N 1
ATOM 767 C CA . SER A 1 96 ? 4.351 -15.235 -1.524 1.00 90.12 96 SER A CA 1
ATOM 768 C C . SER A 1 96 ? 3.848 -14.984 -0.095 1.00 90.12 96 SER A C 1
ATOM 770 O O . SER A 1 96 ? 4.364 -15.555 0.870 1.00 90.12 96 SER A O 1
ATOM 772 N N . GLY A 1 97 ? 2.805 -14.162 0.048 1.00 91.44 97 GLY A N 1
ATOM 773 C CA . GLY A 1 97 ? 2.336 -13.670 1.334 1.00 91.44 97 GLY A CA 1
ATOM 774 C C . GLY A 1 97 ? 3.033 -12.379 1.768 1.00 91.44 97 GLY A C 1
ATOM 775 O O . GLY A 1 97 ? 3.965 -11.875 1.150 1.00 91.44 97 GLY A O 1
ATOM 776 N N . ALA A 1 98 ? 2.539 -11.781 2.851 1.00 92.69 98 ALA A N 1
ATOM 777 C CA . ALA A 1 98 ? 3.079 -10.505 3.301 1.00 92.69 98 ALA A CA 1
ATOM 778 C C . ALA A 1 98 ? 4.451 -10.666 3.971 1.00 92.69 98 ALA A C 1
ATOM 780 O O . ALA A 1 98 ? 4.558 -11.323 5.009 1.00 92.69 98 ALA A O 1
ATOM 781 N N . VAL A 1 99 ? 5.450 -9.973 3.428 1.00 92.62 99 VAL A N 1
ATOM 782 C CA . VAL A 1 99 ? 6.807 -9.863 3.978 1.00 92.62 99 VAL A CA 1
ATOM 783 C C . VAL A 1 99 ? 6.920 -8.755 5.025 1.00 92.62 99 VAL A C 1
ATOM 785 O O . VAL A 1 99 ? 7.724 -8.855 5.946 1.00 92.62 99 VAL A O 1
ATOM 788 N N . CYS A 1 100 ? 6.075 -7.724 4.928 1.00 94.75 100 CYS A N 1
ATOM 789 C CA . CYS A 1 100 ? 6.025 -6.637 5.898 1.00 94.75 100 CYS A CA 1
ATOM 790 C C . CYS A 1 100 ? 4.605 -6.276 6.294 1.00 94.75 100 CYS A C 1
ATOM 792 O O . CYS A 1 100 ? 3.679 -6.350 5.488 1.00 94.75 100 CYS A O 1
ATOM 794 N N . ARG A 1 101 ? 4.434 -5.881 7.556 1.00 96.81 101 ARG A N 1
ATOM 795 C CA . ARG A 1 101 ? 3.158 -5.456 8.131 1.00 96.81 101 ARG A CA 1
ATOM 796 C C . ARG A 1 101 ? 3.314 -4.229 9.020 1.00 96.81 101 ARG A C 1
ATOM 798 O O . ARG A 1 101 ? 4.276 -4.120 9.783 1.00 96.81 101 ARG A O 1
ATOM 805 N N . TRP A 1 102 ? 2.308 -3.370 8.952 1.00 97.88 102 TRP A N 1
ATOM 806 C CA . TRP A 1 102 ? 2.088 -2.217 9.814 1.00 97.88 102 TRP A CA 1
ATOM 807 C C . TRP A 1 102 ? 0.683 -2.317 10.414 1.00 97.88 102 TRP A C 1
ATOM 809 O O . TRP A 1 102 ? -0.281 -2.673 9.726 1.00 97.88 102 TRP A O 1
ATOM 819 N N . GLN A 1 103 ? 0.574 -2.038 11.707 1.00 97.69 103 GLN A N 1
ATOM 820 C CA . GLN A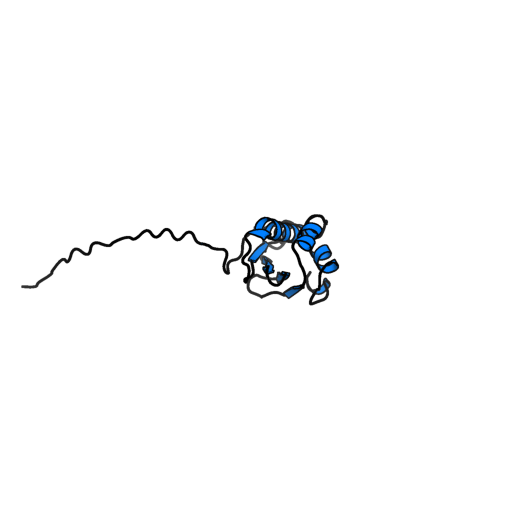 1 103 ? -0.679 -1.932 12.456 1.00 97.69 103 GLN A CA 1
ATOM 821 C C . GLN A 1 103 ? -0.976 -0.464 12.763 1.00 97.69 103 GLN A C 1
ATOM 823 O O . GLN A 1 103 ? -0.079 0.368 12.687 1.00 97.69 103 GLN A O 1
ATOM 828 N N . GLU A 1 104 ? -2.216 -0.146 13.138 1.00 97.62 104 GLU A N 1
ATOM 829 C CA . GLU A 1 104 ? -2.645 1.229 13.463 1.00 97.62 104 GLU A CA 1
ATOM 830 C C . GLU A 1 104 ? -2.569 2.198 12.259 1.00 97.62 104 GLU A C 1
ATOM 832 O O . GLU A 1 104 ? -2.507 3.419 12.399 1.00 97.62 104 GLU A O 1
ATOM 837 N N . VAL A 1 105 ? -2.646 1.662 11.039 1.00 98.31 105 VAL A N 1
ATOM 838 C CA . VAL A 1 105 ? -2.712 2.423 9.785 1.00 98.31 105 VAL A CA 1
ATOM 839 C C . VAL A 1 105 ? -4.152 2.880 9.548 1.00 98.31 105 VAL A C 1
ATOM 841 O O . VAL A 1 105 ? -4.890 2.318 8.737 1.00 98.31 105 VAL A O 1
ATOM 844 N N . SER A 1 106 ? -4.586 3.888 10.302 1.00 97.88 106 SER A N 1
ATOM 845 C CA . SER A 1 106 ? -5.918 4.489 10.156 1.00 97.88 106 SER A CA 1
ATOM 846 C C . SER A 1 106 ? -6.072 5.268 8.840 1.00 97.88 106 SER A C 1
ATOM 848 O O . SER A 1 106 ? -5.090 5.573 8.158 1.00 97.88 106 SER A O 1
ATOM 850 N N . LYS A 1 107 ? -7.305 5.678 8.502 1.00 98.19 107 LYS A N 1
ATOM 851 C CA . LYS A 1 107 ? -7.556 6.580 7.361 1.00 98.19 107 LYS A CA 1
ATOM 852 C C . LYS A 1 107 ? -6.699 7.848 7.425 1.00 98.19 107 LYS A C 1
ATOM 854 O O . LYS A 1 107 ? -6.133 8.254 6.419 1.00 98.19 107 LYS A O 1
ATOM 859 N N . VAL A 1 108 ? -6.563 8.436 8.614 1.00 98.38 108 VAL A N 1
ATOM 860 C CA . VAL A 1 108 ? -5.763 9.650 8.829 1.00 98.38 108 VAL A CA 1
ATOM 861 C C . VAL A 1 108 ? -4.284 9.395 8.529 1.00 98.38 108 VAL A C 1
ATOM 863 O O . VAL A 1 108 ? -3.621 10.251 7.948 1.00 98.38 108 VAL A O 1
ATOM 866 N N . VAL A 1 109 ? -3.763 8.213 8.874 1.00 98.44 109 VAL A N 1
ATOM 867 C CA . VAL A 1 109 ? -2.386 7.825 8.530 1.00 98.44 109 VAL A CA 1
ATOM 868 C C . VAL A 1 109 ? -2.223 7.719 7.012 1.00 98.44 109 VAL A C 1
ATOM 870 O O . VAL A 1 109 ? -1.263 8.270 6.478 1.00 98.44 109 VAL A O 1
ATOM 873 N N . LEU A 1 110 ? -3.174 7.097 6.305 1.00 98.38 110 LEU A N 1
ATOM 874 C CA . LEU A 1 110 ? -3.170 7.029 4.835 1.00 98.38 110 LEU A CA 1
ATOM 875 C C . LEU A 1 110 ? -3.226 8.430 4.196 1.00 98.38 110 LEU A C 1
ATOM 877 O O . LEU A 1 110 ? -2.436 8.732 3.306 1.00 98.38 110 LEU A O 1
ATOM 881 N N . GLU A 1 111 ? -4.102 9.313 4.685 1.00 98.56 111 GLU A N 1
ATOM 882 C CA . GLU A 1 111 ? -4.225 10.702 4.214 1.00 98.56 111 GLU A CA 1
ATOM 883 C C . GLU A 1 111 ? -2.933 11.506 4.410 1.00 98.56 111 GLU A C 1
ATOM 885 O O . GLU A 1 111 ? -2.570 12.317 3.559 1.00 98.56 111 GLU A O 1
ATOM 890 N N . GLN A 1 112 ? -2.226 11.297 5.524 1.00 98.12 112 GLN A N 1
ATOM 891 C CA . GLN A 1 112 ? -0.926 11.927 5.762 1.00 98.12 112 GLN A CA 1
ATOM 892 C C . GLN A 1 112 ? 0.182 11.309 4.905 1.00 98.12 112 GLN A C 1
ATOM 894 O O . GLN A 1 112 ? 1.086 12.027 4.476 1.00 98.12 112 GLN A O 1
ATOM 899 N N . ALA A 1 113 ? 0.117 10.001 4.648 1.00 97.56 113 ALA A N 1
ATOM 900 C CA . ALA A 1 113 ? 1.097 9.285 3.846 1.00 97.56 113 ALA A CA 1
ATOM 901 C C . ALA A 1 113 ? 1.118 9.779 2.398 1.00 97.56 113 ALA A C 1
ATOM 903 O O . ALA A 1 113 ? 2.185 10.153 1.914 1.00 97.56 113 ALA A O 1
ATOM 904 N N . ILE A 1 114 ? -0.046 9.899 1.750 1.00 96.31 114 ILE A N 1
ATOM 905 C CA . ILE A 1 114 ? -0.130 10.335 0.344 1.00 96.31 114 ILE A CA 1
ATOM 906 C C . ILE A 1 114 ? 0.311 11.789 0.115 1.00 96.31 114 ILE A C 1
ATOM 908 O O . ILE A 1 114 ? 0.603 12.184 -1.009 1.00 96.31 114 ILE A O 1
ATOM 912 N N . ARG A 1 115 ? 0.368 12.606 1.175 1.00 95.81 115 ARG A N 1
ATOM 913 C CA . ARG A 1 115 ? 0.883 13.987 1.127 1.00 95.81 115 ARG A CA 1
ATOM 914 C C . ARG A 1 115 ? 2.407 14.049 1.229 1.00 95.81 115 ARG A C 1
ATOM 916 O O . ARG A 1 115 ? 2.981 15.131 1.133 1.00 95.81 115 ARG A O 1
ATOM 923 N N . SER A 1 116 ? 3.060 12.918 1.481 1.00 94.81 116 SER A N 1
ATOM 924 C CA . SER A 1 116 ? 4.512 12.810 1.568 1.00 94.81 116 SER A CA 1
ATOM 925 C C . SER A 1 116 ? 5.105 12.302 0.254 1.00 94.81 116 SER A C 1
ATOM 927 O O . SER A 1 116 ? 4.440 11.621 -0.521 1.00 94.81 116 SER A O 1
ATOM 929 N N . ALA A 1 117 ? 6.386 12.588 0.016 1.00 92.50 117 ALA A N 1
ATOM 930 C CA . ALA A 1 117 ? 7.086 12.069 -1.159 1.00 92.50 117 ALA A CA 1
ATOM 931 C C . ALA A 1 117 ? 7.239 10.532 -1.136 1.00 92.50 117 ALA A C 1
ATOM 933 O O . ALA A 1 117 ? 7.301 9.904 -2.191 1.00 92.50 117 ALA A O 1
ATOM 934 N N . ASN A 1 118 ? 7.287 9.922 0.056 1.00 94.19 118 ASN A N 1
ATOM 935 C CA . ASN A 1 118 ? 7.380 8.475 0.239 1.00 94.19 118 ASN A CA 1
ATOM 936 C C . ASN A 1 118 ? 6.352 8.010 1.275 1.00 94.19 118 ASN A C 1
ATOM 938 O O . ASN A 1 118 ? 6.583 8.067 2.488 1.00 94.19 118 ASN A O 1
ATOM 942 N N . SER A 1 119 ? 5.224 7.526 0.766 1.00 94.94 119 SER A N 1
ATOM 943 C CA . SER A 1 119 ? 4.069 7.157 1.576 1.00 94.94 119 SER A CA 1
ATOM 944 C C . SER A 1 119 ? 4.382 6.020 2.547 1.00 94.94 119 SER A C 1
ATOM 946 O O . SER A 1 119 ? 3.949 6.083 3.693 1.00 94.94 119 SER A O 1
ATOM 948 N N . LEU A 1 120 ? 5.174 5.013 2.156 1.00 94.19 120 LEU A N 1
ATOM 949 C CA . LEU A 1 120 ? 5.511 3.906 3.059 1.00 94.19 120 LEU A CA 1
ATOM 950 C C . LEU A 1 120 ? 6.429 4.330 4.208 1.00 94.19 120 LEU A C 1
ATOM 952 O O . LEU A 1 120 ? 6.187 3.908 5.333 1.00 94.19 120 LEU A O 1
ATOM 956 N N . ILE A 1 121 ? 7.417 5.202 3.969 1.00 95.00 121 ILE A N 1
ATOM 957 C CA . ILE A 1 121 ? 8.227 5.777 5.063 1.00 95.00 121 ILE A CA 1
ATOM 958 C C . ILE A 1 121 ? 7.325 6.542 6.034 1.00 95.00 121 ILE A C 1
ATOM 960 O O . ILE A 1 121 ? 7.472 6.443 7.253 1.00 95.00 121 ILE A O 1
ATOM 964 N N . LYS A 1 122 ? 6.372 7.313 5.501 1.00 96.69 122 LYS A N 1
ATOM 965 C CA . LYS A 1 122 ? 5.451 8.077 6.339 1.00 96.69 122 LYS A CA 1
ATOM 966 C C . LYS A 1 122 ? 4.538 7.162 7.154 1.00 96.69 122 LYS A C 1
ATOM 968 O O . LYS A 1 122 ? 4.357 7.430 8.340 1.00 96.69 122 LYS A O 1
ATOM 973 N N . ILE A 1 123 ? 4.030 6.078 6.563 1.00 96.56 123 ILE A N 1
ATOM 974 C CA . ILE A 1 123 ? 3.271 5.041 7.277 1.00 96.56 123 ILE A CA 1
ATOM 975 C C . ILE A 1 123 ? 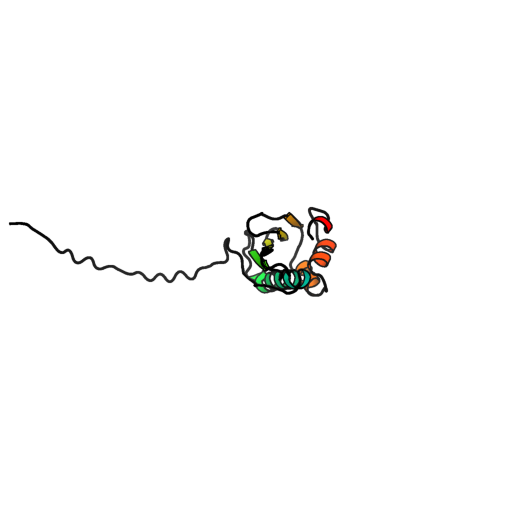4.129 4.424 8.376 1.00 96.56 123 ILE A C 1
ATOM 977 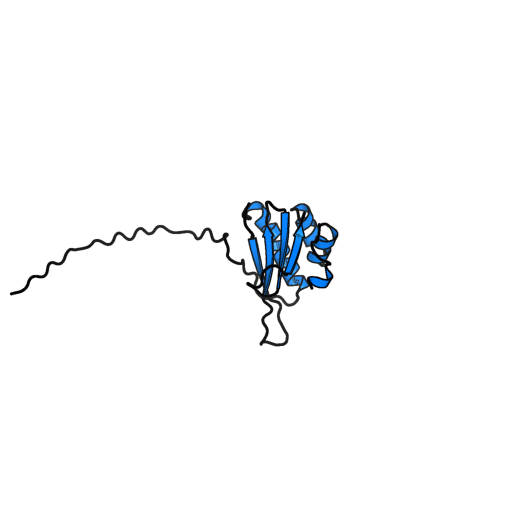O O . ILE A 1 123 ? 3.693 4.407 9.522 1.00 96.56 123 ILE A O 1
ATOM 981 N N . ASP A 1 124 ? 5.352 3.995 8.071 1.00 95.69 124 ASP A N 1
ATOM 982 C CA . ASP A 1 124 ? 6.266 3.402 9.051 1.00 95.69 124 ASP A CA 1
ATOM 983 C C . ASP A 1 124 ? 6.478 4.315 10.271 1.00 95.69 124 ASP A C 1
ATOM 985 O O . ASP A 1 124 ? 6.369 3.869 11.408 1.00 95.69 124 ASP A O 1
ATOM 989 N N . SER A 1 125 ? 6.642 5.623 10.038 1.00 95.88 125 SER A N 1
ATOM 990 C CA . SER A 1 125 ? 6.841 6.623 11.100 1.00 95.88 125 SER A CA 1
ATOM 991 C C . SER A 1 125 ? 5.605 6.946 11.954 1.00 95.88 125 SER A C 1
ATOM 993 O O . SER A 1 125 ? 5.744 7.543 13.019 1.00 95.88 125 SER A O 1
ATOM 995 N N . LEU A 1 126 ? 4.399 6.631 11.472 1.00 96.44 126 LEU A N 1
ATOM 996 C CA . LEU A 1 126 ? 3.120 7.018 12.090 1.00 96.44 126 LEU A CA 1
ATOM 997 C C . LEU A 1 126 ? 2.299 5.826 12.586 1.00 96.44 126 LEU A C 1
ATOM 999 O O . LEU A 1 126 ? 1.178 6.008 13.058 1.00 96.44 126 LEU A O 1
ATOM 1003 N N . SER A 1 127 ? 2.818 4.617 12.422 1.00 95.62 127 SER A N 1
ATOM 1004 C CA . SER A 1 127 ? 2.105 3.374 12.681 1.00 95.62 127 SER A CA 1
ATOM 1005 C C . SER A 1 127 ? 2.945 2.460 13.567 1.00 95.62 127 SER A C 1
ATOM 1007 O O . SER A 1 127 ? 4.020 2.836 14.040 1.00 95.62 127 SER A O 1
ATOM 1009 N N . LYS A 1 128 ? 2.452 1.247 13.811 1.00 94.25 128 LYS A N 1
ATOM 1010 C CA . LYS A 1 128 ? 3.171 0.224 14.564 1.00 94.25 128 LYS A CA 1
ATOM 1011 C C . LYS A 1 128 ? 3.699 -0.851 13.607 1.00 94.25 128 LYS A C 1
ATOM 1013 O O . LYS A 1 128 ? 2.951 -1.772 13.263 1.00 94.25 128 LYS A O 1
ATOM 1018 N N . PRO A 1 129 ? 4.955 -0.752 13.140 1.00 89.56 129 PRO A N 1
ATOM 1019 C CA . PRO A 1 129 ? 5.548 -1.776 12.291 1.00 89.56 129 PRO A CA 1
ATOM 1020 C C . PRO A 1 129 ? 5.808 -3.065 13.082 1.00 89.56 129 PRO A C 1
ATOM 1022 O O . PRO A 1 129 ? 6.266 -3.029 14.224 1.00 89.56 129 PRO A O 1
ATOM 1025 N N . ASN A 1 130 ? 5.568 -4.218 12.456 1.00 91.75 130 ASN A N 1
ATOM 1026 C CA . ASN A 1 130 ? 5.900 -5.524 13.043 1.00 91.75 130 ASN A CA 1
ATOM 1027 C C . ASN A 1 130 ? 7.367 -5.929 12.806 1.00 91.75 130 ASN A C 1
ATOM 1029 O O . ASN A 1 130 ? 7.843 -6.903 13.388 1.00 91.75 130 ASN A O 1
ATOM 1033 N N . GLN A 1 131 ? 8.079 -5.192 11.952 1.00 90.50 131 GLN A N 1
ATOM 1034 C CA . GLN A 1 131 ? 9.468 -5.438 11.574 1.00 90.50 131 GLN A CA 1
ATOM 1035 C C . GLN A 1 131 ? 10.161 -4.118 11.191 1.00 90.50 131 GLN A C 1
ATOM 1037 O O . GLN A 1 131 ? 9.476 -3.186 10.770 1.00 90.50 131 GLN A O 1
ATOM 1042 N N . PRO A 1 132 ? 11.498 -4.004 11.298 1.00 85.94 132 PRO A N 1
ATOM 1043 C CA . PRO A 1 132 ? 12.223 -2.806 10.875 1.00 85.94 132 PRO A CA 1
ATOM 1044 C C . PRO A 1 132 ? 12.005 -2.474 9.392 1.00 85.94 132 PRO A C 1
ATOM 1046 O O . PRO A 1 132 ? 12.156 -3.348 8.541 1.00 85.94 132 PRO A O 1
ATOM 1049 N N . PHE A 1 133 ? 11.783 -1.196 9.067 1.00 82.25 133 PHE A N 1
ATOM 1050 C CA . PHE A 1 133 ? 11.494 -0.740 7.699 1.00 82.25 133 PHE A CA 1
ATOM 1051 C C . PHE A 1 133 ? 12.500 -1.201 6.636 1.00 82.25 133 PHE A C 1
ATOM 1053 O O . PHE A 1 133 ? 12.126 -1.547 5.521 1.00 82.25 133 PHE A O 1
ATOM 1060 N N . ARG A 1 134 ? 13.789 -1.270 6.990 1.00 83.62 134 ARG A N 1
ATOM 1061 C CA . ARG A 1 134 ? 14.867 -1.727 6.093 1.00 83.62 134 ARG A CA 1
ATOM 1062 C C . ARG A 1 134 ? 14.685 -3.154 5.560 1.00 83.62 134 ARG A C 1
ATOM 1064 O O . ARG A 1 134 ? 15.346 -3.510 4.601 1.00 83.62 134 ARG A O 1
ATOM 1071 N N . GLN A 1 135 ? 13.859 -3.974 6.210 1.00 82.00 135 GLN A N 1
ATOM 1072 C CA . GLN A 1 135 ? 13.554 -5.343 5.778 1.00 82.00 135 GLN A CA 1
ATOM 1073 C C . GLN A 1 135 ? 12.386 -5.391 4.779 1.00 82.00 135 GLN A C 1
ATOM 1075 O O . GLN A 1 135 ? 12.072 -6.457 4.265 1.00 82.00 135 GLN A O 1
ATOM 1080 N N . CYS A 1 136 ? 11.746 -4.249 4.510 1.00 80.69 136 CYS A N 1
ATOM 1081 C CA . CYS A 1 136 ? 10.589 -4.122 3.625 1.00 80.69 136 CYS A CA 1
ATOM 1082 C C . CYS A 1 136 ? 10.930 -3.602 2.226 1.00 80.69 136 CYS A C 1
ATOM 1084 O O . CYS A 1 136 ? 10.044 -3.539 1.370 1.00 80.69 136 CYS A O 1
ATOM 1086 N N . LEU A 1 137 ? 12.175 -3.174 2.005 1.00 70.94 137 LEU A N 1
ATOM 1087 C CA . LEU A 1 137 ? 12.622 -2.503 0.787 1.00 70.94 137 LEU A CA 1
ATOM 1088 C C . LEU A 1 137 ? 13.510 -3.404 -0.059 1.00 70.94 137 LEU A C 1
ATOM 1090 O O . LEU A 1 137 ? 14.473 -3.963 0.501 1.00 70.94 137 LEU A O 1
#